Protein AF-A0A931Y822-F1 (afdb_monomer_lite)

Sequence (49 aa):
MQEKSNHSKDTLQDSAQFVKGVGPRRIEMLNKLGISTTEDLLYYFPRRY

Foldseek 3Di:
DDDDDDDDDCQQAPFCCPPVPCPPVNSVVCVVVVRGGNVSVVVDDDPPD

Structure (mmCIF, N/CA/C/O backbone):
data_AF-A0A931Y822-F1
#
_entry.id   AF-A0A931Y822-F1
#
loop_
_atom_site.group_PDB
_atom_site.id
_atom_site.type_symbol
_atom_site.label_atom_id
_atom_site.label_alt_id
_atom_site.label_comp_id
_atom_site.label_asym_id
_atom_site.label_entity_id
_atom_site.label_seq_id
_atom_site.pdbx_PDB_ins_code
_atom_site.Cartn_x
_atom_site.Cartn_y
_atom_site.Cartn_z
_atom_site.occupancy
_atom_site.B_iso_or_equiv
_atom_site.auth_seq_id
_atom_site.auth_comp_id
_atom_site.auth_asym_id
_atom_site.auth_atom_id
_atom_site.pdbx_PDB_model_num
ATOM 1 N N . MET A 1 1 ? 3.726 7.157 36.261 1.00 57.94 1 MET A N 1
ATOM 2 C CA . MET A 1 1 ? 3.425 5.747 35.938 1.00 57.94 1 MET A CA 1
ATOM 3 C C . MET A 1 1 ? 2.333 5.766 34.883 1.00 57.94 1 MET A C 1
ATOM 5 O O . MET A 1 1 ? 1.261 6.253 35.196 1.00 57.94 1 MET A O 1
ATOM 9 N N . GLN A 1 2 ? 2.623 5.379 33.639 1.00 46.31 2 GLN A N 1
ATOM 10 C CA . GLN A 1 2 ? 1.596 5.176 32.608 1.00 46.31 2 GLN A CA 1
ATOM 11 C C . GLN A 1 2 ? 1.554 3.686 32.268 1.00 46.31 2 GLN A C 1
ATOM 13 O O . GLN A 1 2 ? 2.597 3.037 32.159 1.00 46.31 2 GLN A O 1
ATOM 18 N N . GLU A 1 3 ? 0.333 3.169 32.237 1.00 50.28 3 GLU A N 1
ATOM 19 C CA . GLU A 1 3 ? -0.049 1.763 32.263 1.00 50.28 3 GLU A CA 1
ATOM 20 C C . GLU A 1 3 ? 0.220 1.039 30.938 1.00 50.28 3 GLU A C 1
ATOM 22 O O . GLU A 1 3 ? 0.233 1.625 29.857 1.00 50.28 3 GLU A O 1
ATOM 27 N N . LYS A 1 4 ? 0.457 -0.271 31.037 1.00 68.31 4 LYS A N 1
ATOM 28 C CA . LYS A 1 4 ? 0.690 -1.158 29.898 1.00 68.31 4 LYS A CA 1
ATOM 29 C C . LYS A 1 4 ? -0.605 -1.382 29.111 1.00 68.31 4 LYS A C 1
ATOM 31 O O . LYS A 1 4 ? -1.569 -1.897 29.662 1.00 68.31 4 LYS A O 1
ATOM 36 N N . SER A 1 5 ? -0.569 -1.125 27.807 1.00 43.50 5 SER A N 1
ATOM 37 C CA . SER A 1 5 ? -1.512 -1.666 26.823 1.00 43.50 5 SER A CA 1
ATOM 38 C C . SER A 1 5 ? -0.709 -2.171 25.623 1.00 43.50 5 SER A C 1
ATOM 40 O O . SER A 1 5 ? 0.153 -1.474 25.089 1.00 43.50 5 SER A O 1
ATOM 42 N N . ASN A 1 6 ? -0.906 -3.440 25.282 1.00 56.47 6 ASN A N 1
ATOM 43 C CA . ASN A 1 6 ? -0.142 -4.164 24.279 1.00 56.47 6 ASN A CA 1
ATOM 44 C C . ASN A 1 6 ? -0.422 -3.651 22.854 1.00 56.47 6 ASN A C 1
ATOM 46 O O . ASN A 1 6 ? -1.565 -3.464 22.453 1.00 56.47 6 ASN A O 1
ATOM 50 N N . HIS A 1 7 ? 0.671 -3.477 22.110 1.00 52.38 7 HIS A N 1
ATOM 51 C CA . HIS A 1 7 ? 0.828 -3.393 20.653 1.00 52.38 7 HIS A CA 1
ATOM 52 C C . HIS A 1 7 ? -0.448 -3.554 19.802 1.00 52.38 7 HIS A C 1
ATOM 54 O O . HIS A 1 7 ? -0.697 -4.610 19.233 1.00 52.38 7 HIS A O 1
ATOM 60 N N . SER A 1 8 ? -1.217 -2.483 19.642 1.00 55.75 8 SER A N 1
ATOM 61 C CA . SER A 1 8 ? -2.240 -2.395 18.597 1.00 55.75 8 SER A CA 1
ATOM 62 C C . SER A 1 8 ? -1.878 -1.201 17.730 1.00 55.75 8 SER A C 1
ATOM 64 O O . SER A 1 8 ? -2.442 -0.125 17.8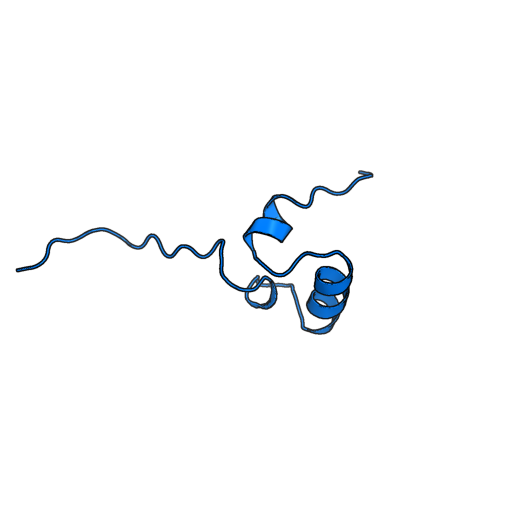66 1.00 55.75 8 SER A O 1
ATOM 66 N N . LYS A 1 9 ? -0.816 -1.338 16.928 1.00 59.09 9 LYS A N 1
ATOM 67 C CA . LYS A 1 9 ? -0.560 -0.360 15.870 1.00 59.09 9 LYS A CA 1
ATOM 68 C C . LYS A 1 9 ? -1.718 -0.484 14.891 1.00 59.09 9 LYS A C 1
ATOM 70 O O . LYS A 1 9 ? -1.925 -1.579 14.365 1.00 59.09 9 LYS A O 1
ATOM 75 N N . ASP A 1 10 ? -2.422 0.612 14.645 1.00 61.88 10 ASP A N 1
ATOM 76 C CA . ASP A 1 10 ? -3.395 0.774 13.564 1.00 61.88 10 ASP A CA 1
ATOM 77 C C . ASP A 1 10 ? -2.700 0.649 12.193 1.00 61.88 10 ASP A C 1
ATOM 79 O O . ASP A 1 10 ? -2.634 1.582 11.403 1.00 61.88 10 ASP A O 1
ATOM 83 N N . THR A 1 11 ? -2.150 -0.531 11.902 1.00 63.94 11 THR A N 1
ATOM 84 C CA . THR A 1 11 ? -1.465 -0.877 10.642 1.00 63.94 11 THR A CA 1
ATOM 85 C C . THR A 1 11 ? -2.409 -0.866 9.445 1.00 63.94 11 THR A C 1
ATOM 87 O O . THR A 1 11 ? -1.977 -0.930 8.300 1.00 63.94 11 THR A O 1
ATOM 90 N N . LEU A 1 12 ? -3.712 -0.758 9.701 1.00 68.06 12 LEU A N 1
ATOM 91 C CA . LEU A 1 12 ? -4.748 -0.646 8.687 1.00 68.06 12 LEU A CA 1
ATOM 92 C C . LEU A 1 12 ? -4.631 0.679 7.915 1.00 68.06 12 LEU A C 1
ATOM 94 O O . LEU A 1 12 ? -4.805 0.684 6.700 1.00 68.06 12 LEU A O 1
ATOM 98 N N . GLN A 1 13 ? -4.232 1.763 8.590 1.00 73.62 13 GLN A N 1
ATOM 99 C CA . GLN A 1 13 ? -4.016 3.073 7.961 1.00 73.62 13 GLN A CA 1
ATOM 100 C C . GLN A 1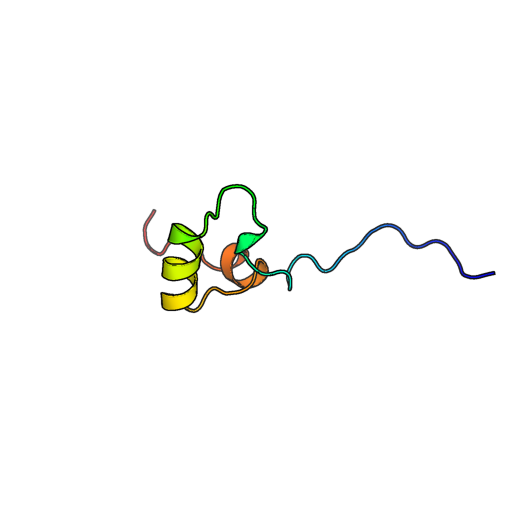 13 ? -2.629 3.211 7.319 1.00 73.62 13 GLN A C 1
ATOM 102 O O . GLN A 1 13 ? -2.372 4.173 6.593 1.00 73.62 13 GLN A O 1
ATOM 107 N N . ASP A 1 14 ? -1.721 2.258 7.557 1.00 81.81 14 ASP A N 1
ATOM 108 C CA . ASP A 1 14 ? -0.417 2.277 6.907 1.00 81.81 14 ASP A CA 1
ATOM 109 C C . ASP A 1 14 ? -0.575 2.053 5.402 1.00 81.81 14 ASP A C 1
ATOM 111 O O . ASP A 1 14 ? -1.428 1.292 4.930 1.00 81.81 14 ASP A O 1
ATOM 115 N N . SER A 1 15 ? 0.287 2.716 4.632 1.00 80.25 15 SER A N 1
ATOM 116 C CA . SER A 1 15 ? 0.277 2.600 3.178 1.00 80.25 15 SER A CA 1
ATOM 117 C C . SER A 1 15 ? 0.433 1.141 2.744 1.00 80.25 15 SER A C 1
ATOM 119 O O . SER A 1 15 ? 1.323 0.432 3.221 1.00 80.25 15 SER A O 1
ATOM 121 N N . ALA A 1 16 ? -0.375 0.710 1.771 1.00 81.75 16 ALA A N 1
ATOM 122 C CA . ALA A 1 16 ? -0.357 -0.667 1.274 1.00 81.75 16 ALA A CA 1
ATOM 123 C C . ALA A 1 16 ? 1.016 -1.111 0.719 1.00 81.75 16 ALA A C 1
ATOM 125 O O . ALA A 1 16 ? 1.241 -2.303 0.533 1.00 81.75 16 ALA A O 1
ATOM 126 N N . GLN A 1 17 ? 1.968 -0.193 0.493 1.00 80.81 17 GLN A N 1
ATOM 127 C CA . GLN A 1 17 ? 3.347 -0.514 0.091 1.00 80.81 17 GLN A CA 1
ATOM 128 C C . GLN A 1 17 ? 4.137 -1.255 1.177 1.00 80.81 17 GLN A C 1
ATOM 130 O O . GLN A 1 17 ? 5.108 -1.946 0.875 1.00 80.81 17 GLN A O 1
ATOM 135 N N . PHE A 1 18 ? 3.745 -1.098 2.444 1.00 81.75 18 PHE A N 1
ATOM 136 C CA . PHE A 1 18 ? 4.387 -1.770 3.571 1.00 81.75 18 PHE A CA 1
ATOM 137 C C . PHE A 1 18 ? 3.933 -3.231 3.703 1.00 81.75 18 PHE A C 1
ATOM 139 O O . PHE A 1 18 ? 4.547 -4.010 4.436 1.00 81.75 18 PHE A O 1
ATOM 146 N N . VAL A 1 19 ? 2.904 -3.639 2.950 1.00 82.06 19 VAL A N 1
ATOM 147 C CA . VAL A 1 19 ? 2.459 -5.029 2.880 1.00 82.06 19 VAL A CA 1
ATOM 148 C C . VAL A 1 19 ? 3.501 -5.850 2.128 1.00 82.06 19 VAL A C 1
ATOM 150 O O . VAL A 1 19 ? 3.801 -5.619 0.954 1.00 82.06 19 VAL A O 1
ATOM 153 N N . LYS A 1 20 ? 4.052 -6.860 2.804 1.00 75.00 20 LYS A N 1
ATOM 154 C CA . LYS A 1 20 ? 5.057 -7.762 2.236 1.00 75.00 20 LYS A CA 1
ATOM 155 C C . LYS A 1 20 ? 4.521 -8.415 0.958 1.00 75.00 20 LYS A C 1
ATOM 157 O O . LYS A 1 20 ? 3.603 -9.226 0.994 1.00 75.00 20 LYS A O 1
ATOM 162 N N . GLY A 1 21 ? 5.131 -8.073 -0.173 1.00 79.56 21 GLY A N 1
ATOM 163 C CA . GLY A 1 21 ? 4.719 -8.531 -1.499 1.00 79.56 21 GLY A CA 1
ATOM 164 C C . GLY A 1 21 ? 4.154 -7.417 -2.375 1.00 79.56 21 GLY A C 1
ATOM 165 O O . GLY A 1 21 ? 4.219 -7.540 -3.592 1.00 79.56 21 GLY A O 1
ATOM 166 N N . VAL A 1 22 ? 3.693 -6.300 -1.819 1.00 81.56 22 VAL A N 1
ATOM 167 C CA . VAL A 1 22 ? 3.254 -5.135 -2.593 1.00 81.56 22 VAL A CA 1
ATOM 168 C C . VAL A 1 22 ? 4.466 -4.259 -2.913 1.00 81.56 22 VAL A C 1
ATOM 170 O O . VAL A 1 22 ? 4.791 -3.305 -2.221 1.00 81.56 22 VAL A O 1
ATOM 173 N N . GLY A 1 23 ? 5.192 -4.627 -3.971 1.00 83.06 23 GLY A N 1
ATOM 174 C CA . GLY A 1 23 ? 6.296 -3.810 -4.482 1.00 83.06 23 GLY A CA 1
ATOM 175 C C . GLY A 1 23 ? 5.813 -2.503 -5.137 1.00 83.06 23 GLY A C 1
ATOM 176 O O . GLY A 1 23 ? 4.625 -2.372 -5.444 1.00 83.06 23 GLY A O 1
ATOM 177 N N . PRO A 1 24 ? 6.726 -1.571 -5.467 1.00 82.88 24 PRO A N 1
ATOM 178 C CA . PRO A 1 24 ? 6.384 -0.253 -6.019 1.00 82.88 24 PRO A CA 1
ATOM 179 C C . PRO A 1 24 ? 5.549 -0.334 -7.307 1.00 82.88 24 PRO A C 1
ATOM 181 O O . PRO A 1 24 ? 4.581 0.394 -7.475 1.00 82.88 24 PRO A O 1
ATOM 184 N N . ARG A 1 25 ? 5.817 -1.313 -8.179 1.00 84.38 25 ARG A N 1
ATOM 185 C CA . ARG A 1 25 ? 4.996 -1.537 -9.386 1.00 84.38 25 ARG A CA 1
ATOM 186 C C . ARG A 1 25 ? 3.541 -1.900 -9.074 1.00 84.38 25 ARG A C 1
ATOM 188 O O . 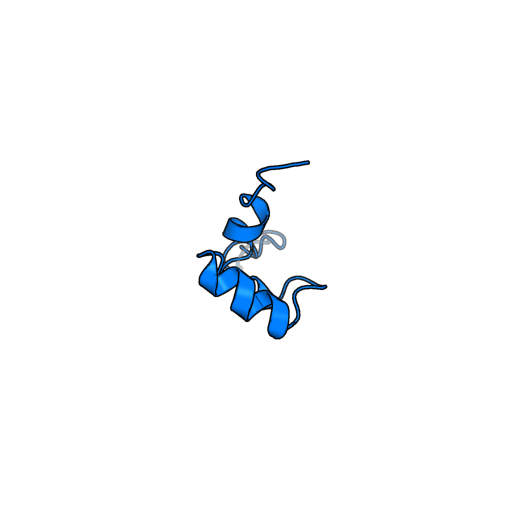ARG A 1 25 ? 2.640 -1.542 -9.825 1.00 84.38 25 ARG A O 1
ATOM 195 N N . ARG A 1 26 ? 3.307 -2.649 -7.991 1.00 84.44 26 ARG A N 1
ATOM 196 C CA . ARG A 1 26 ? 1.955 -3.023 -7.561 1.00 84.44 26 ARG A CA 1
ATOM 197 C C . ARG A 1 26 ? 1.269 -1.862 -6.856 1.00 84.44 26 ARG A C 1
ATOM 199 O O . ARG A 1 26 ? 0.083 -1.680 -7.096 1.00 84.44 26 ARG A O 1
ATOM 206 N N . ILE A 1 27 ? 1.993 -1.052 -6.077 1.00 87.25 27 ILE A N 1
ATOM 207 C CA . ILE A 1 27 ? 1.385 0.112 -5.423 1.00 87.25 27 ILE A CA 1
ATOM 208 C C . ILE A 1 27 ? 0.891 1.149 -6.428 1.00 87.25 27 ILE A C 1
ATOM 210 O O . ILE A 1 27 ? -0.188 1.693 -6.253 1.00 87.25 27 ILE A O 1
ATOM 214 N N . GLU A 1 28 ? 1.610 1.369 -7.530 1.00 88.44 28 GLU A N 1
ATOM 215 C CA . GLU A 1 28 ? 1.151 2.263 -8.600 1.00 88.44 28 GLU A CA 1
ATOM 216 C C . GLU A 1 28 ? -0.161 1.785 -9.234 1.00 88.44 28 GLU A C 1
ATOM 218 O O . GLU A 1 28 ? -1.047 2.588 -9.525 1.00 88.44 28 GLU A O 1
ATOM 223 N N . MET A 1 29 ? -0.306 0.473 -9.438 1.00 86.50 29 MET A N 1
ATOM 224 C CA . MET A 1 29 ? -1.536 -0.119 -9.962 1.00 86.50 29 MET A CA 1
ATOM 225 C C . MET A 1 29 ? -2.675 -0.070 -8.935 1.00 86.50 29 MET A C 1
ATOM 227 O O . MET A 1 29 ? -3.796 0.268 -9.299 1.00 86.50 29 MET A O 1
ATOM 231 N N . LEU A 1 30 ? -2.388 -0.359 -7.663 1.00 85.75 30 LEU A N 1
ATOM 232 C CA . LEU A 1 30 ? -3.346 -0.285 -6.557 1.00 85.75 30 LEU A CA 1
ATOM 233 C C . LEU A 1 30 ? -3.844 1.152 -6.345 1.00 85.75 30 LEU A C 1
ATOM 235 O O . LEU A 1 30 ? -5.049 1.371 -6.293 1.00 85.75 30 LEU A O 1
ATOM 239 N N . ASN A 1 31 ? -2.952 2.144 -6.383 1.00 87.50 31 ASN A N 1
ATOM 240 C CA . ASN A 1 31 ? -3.311 3.560 -6.298 1.00 87.50 31 ASN A CA 1
ATOM 241 C C . ASN A 1 31 ? -4.233 3.991 -7.450 1.00 87.50 31 ASN A C 1
ATOM 243 O O . ASN A 1 31 ? -5.179 4.741 -7.233 1.00 87.50 31 ASN A O 1
ATOM 247 N N . LYS A 1 32 ? -4.020 3.477 -8.671 1.00 87.56 32 LYS A N 1
ATOM 248 C CA . LYS A 1 32 ? -4.934 3.716 -9.808 1.00 87.56 32 LYS A CA 1
ATOM 249 C C . LYS A 1 32 ? -6.312 3.080 -9.616 1.00 87.56 32 LYS A C 1
ATOM 251 O O . LYS A 1 32 ? -7.278 3.549 -10.208 1.00 87.56 32 LYS A O 1
ATOM 256 N N . LEU A 1 33 ? -6.401 2.022 -8.813 1.00 84.69 33 LEU A N 1
ATOM 257 C CA . LEU A 1 33 ? -7.654 1.373 -8.424 1.00 84.69 33 LEU A CA 1
ATOM 258 C C . LEU A 1 33 ? -8.305 2.037 -7.195 1.00 84.69 33 LEU A C 1
ATOM 260 O O . LEU A 1 33 ? -9.383 1.605 -6.794 1.00 84.69 33 LEU A O 1
ATOM 264 N N . GLY A 1 34 ? -7.682 3.077 -6.624 1.00 86.00 34 GLY A N 1
ATOM 265 C CA . GLY A 1 34 ? -8.147 3.763 -5.415 1.00 86.00 34 GLY A CA 1
ATOM 266 C C . GLY A 1 34 ? -7.755 3.071 -4.105 1.00 86.00 34 GLY A C 1
ATOM 267 O O . GLY A 1 34 ? -8.351 3.359 -3.079 1.00 86.00 34 GLY A O 1
ATOM 268 N N . ILE A 1 35 ? -6.785 2.153 -4.138 1.00 87.50 35 ILE A N 1
ATOM 269 C CA . ILE A 1 35 ? -6.288 1.406 -2.977 1.00 87.50 35 ILE A CA 1
ATOM 270 C C . ILE A 1 35 ? -4.957 2.026 -2.558 1.00 87.50 35 ILE A C 1
ATOM 272 O O . ILE A 1 35 ? -3.945 1.834 -3.239 1.00 87.50 35 ILE A O 1
ATOM 276 N N . SER A 1 36 ? -4.945 2.754 -1.444 1.00 86.69 36 SER A N 1
ATOM 277 C CA . SER A 1 36 ? -3.732 3.418 -0.943 1.00 86.69 36 SER A CA 1
ATOM 278 C C . SER A 1 36 ? -3.322 2.929 0.442 1.00 86.69 36 SER A C 1
ATOM 280 O O . SER A 1 36 ? -2.129 2.939 0.771 1.00 86.69 36 SER A O 1
ATOM 282 N N . THR A 1 37 ? -4.284 2.451 1.227 1.00 88.75 37 THR A N 1
ATOM 283 C CA . THR A 1 37 ? -4.065 1.930 2.577 1.00 88.75 37 THR A CA 1
ATOM 284 C C . THR A 1 37 ? -4.125 0.408 2.617 1.00 88.75 37 THR A C 1
ATOM 286 O O . THR A 1 37 ? -4.646 -0.258 1.716 1.00 88.75 37 THR A O 1
ATOM 289 N N . THR A 1 38 ? -3.557 -0.163 3.674 1.00 84.25 38 THR A N 1
ATOM 290 C CA . THR A 1 38 ? -3.643 -1.601 3.944 1.00 84.25 38 THR A CA 1
ATOM 291 C C . THR A 1 38 ? -5.092 -2.030 4.189 1.00 84.25 38 THR A C 1
ATOM 293 O O . THR A 1 38 ? -5.475 -3.128 3.789 1.00 84.25 38 THR A O 1
ATOM 296 N N . GLU A 1 39 ? -5.908 -1.154 4.777 1.00 84.62 39 GLU A N 1
ATOM 297 C CA . GLU A 1 39 ? -7.350 -1.335 4.945 1.00 84.62 39 GLU A CA 1
ATOM 298 C C . GLU A 1 39 ? -8.066 -1.514 3.602 1.00 84.62 39 GLU A C 1
ATOM 300 O O . GLU A 1 39 ? -8.760 -2.513 3.404 1.00 84.62 39 GLU A O 1
ATOM 305 N N . ASP A 1 40 ? -7.824 -0.612 2.646 1.00 86.25 40 ASP A N 1
ATOM 306 C CA . ASP A 1 40 ? -8.409 -0.696 1.303 1.00 86.25 40 ASP A CA 1
ATOM 307 C C . ASP A 1 40 ? -8.058 -2.025 0.629 1.00 86.25 40 ASP A C 1
ATOM 309 O O . ASP A 1 40 ? -8.898 -2.640 -0.021 1.00 86.25 40 ASP A O 1
ATOM 313 N N . LEU A 1 41 ? -6.818 -2.497 0.800 1.00 83.69 41 LEU A N 1
ATOM 314 C CA . LEU A 1 41 ? -6.368 -3.768 0.235 1.00 83.69 41 LEU A CA 1
ATOM 315 C C . LEU A 1 41 ? -7.079 -4.966 0.880 1.00 83.69 41 LEU A C 1
ATOM 317 O O . LEU A 1 41 ? -7.363 -5.944 0.190 1.00 83.69 41 LEU A O 1
ATOM 321 N N . LEU A 1 42 ? -7.371 -4.889 2.181 1.00 83.38 42 LEU A N 1
ATOM 322 C CA . LEU A 1 42 ? -8.089 -5.926 2.922 1.00 83.38 42 LEU A CA 1
ATOM 323 C C . LEU A 1 42 ? -9.553 -6.039 2.475 1.00 83.38 42 LEU A C 1
ATOM 325 O O . LEU A 1 42 ? -10.083 -7.144 2.379 1.00 83.38 42 LEU A O 1
ATOM 329 N N . TYR A 1 43 ? -10.192 -4.901 2.192 1.00 85.62 43 TYR A N 1
ATOM 330 C CA . TYR A 1 43 ? -11.578 -4.837 1.721 1.00 85.62 43 TYR A CA 1
ATOM 331 C C . TYR A 1 43 ? -11.713 -4.923 0.194 1.00 85.62 43 TYR A C 1
ATOM 333 O O . TYR A 1 43 ? -12.825 -5.063 -0.326 1.00 85.62 43 TYR A O 1
ATOM 341 N N . TYR A 1 44 ? -10.603 -4.882 -0.548 1.00 84.12 44 TYR A N 1
ATOM 342 C CA . TYR A 1 44 ? -10.598 -5.062 -1.994 1.00 84.12 44 TYR A CA 1
ATOM 343 C C . TYR A 1 44 ? -10.678 -6.543 -2.362 1.00 84.12 44 TYR A C 1
ATOM 345 O O . TYR A 1 44 ? -9.684 -7.216 -2.645 1.00 84.12 44 TYR A O 1
ATOM 353 N N . PHE A 1 45 ? -11.905 -7.056 -2.394 1.00 78.44 45 PHE A N 1
ATOM 354 C CA . PHE A 1 45 ? -12.151 -8.410 -2.858 1.00 78.44 45 PHE A CA 1
ATOM 355 C C . PHE A 1 45 ? -12.087 -8.493 -4.386 1.00 78.44 45 PHE A C 1
ATOM 357 O O . PHE A 1 45 ? -12.606 -7.627 -5.104 1.00 78.44 45 PHE A O 1
ATOM 364 N N . PRO A 1 46 ? -11.483 -9.558 -4.921 1.00 80.56 46 PRO A N 1
ATOM 365 C CA . PRO A 1 46 ? -11.482 -9.790 -6.348 1.00 80.56 46 PRO A CA 1
ATOM 366 C C . PRO A 1 46 ? -12.905 -10.009 -6.865 1.00 80.56 46 PRO A C 1
ATOM 368 O O . PRO A 1 46 ? -13.630 -10.886 -6.410 1.00 80.56 46 PRO A O 1
ATOM 371 N N . ARG A 1 47 ? -13.291 -9.219 -7.872 1.00 74.31 47 ARG A N 1
ATOM 372 C CA . ARG A 1 47 ? -14.621 -9.283 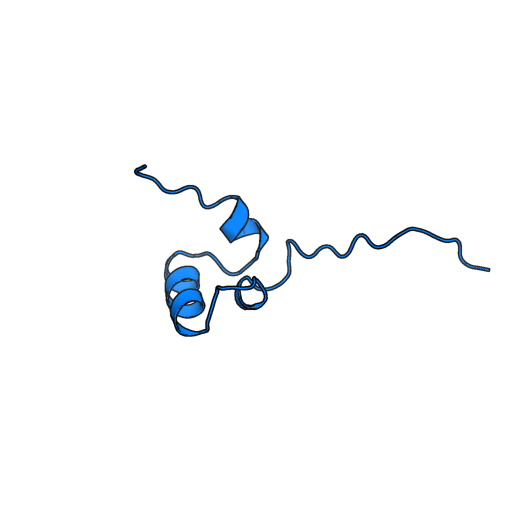-8.508 1.00 74.31 47 ARG A CA 1
ATOM 373 C C . ARG A 1 47 ? -14.892 -10.585 -9.271 1.00 74.31 47 ARG A C 1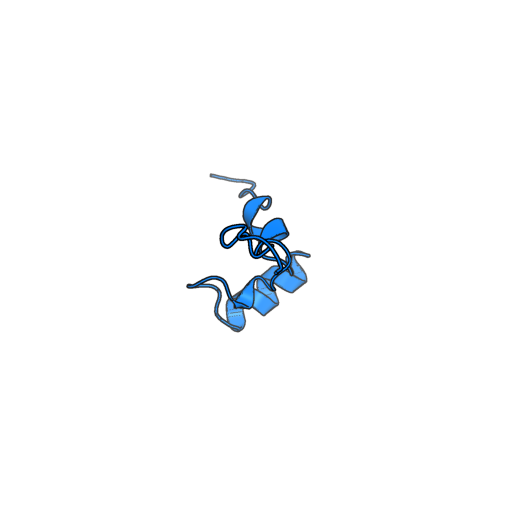
ATOM 375 O O . ARG A 1 47 ? -16.020 -10.799 -9.705 1.00 74.31 47 ARG A O 1
ATOM 382 N N . ARG A 1 48 ? -13.874 -11.415 -9.500 1.00 66.88 48 A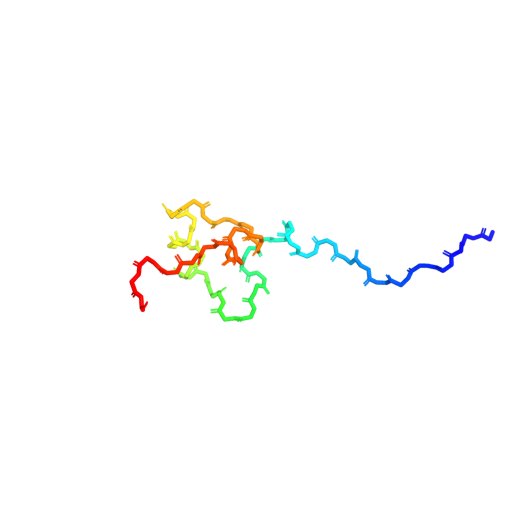RG A N 1
ATOM 383 C CA . ARG A 1 48 ? -14.006 -12.677 -10.227 1.00 66.88 48 ARG A CA 1
ATOM 384 C C . ARG A 1 48 ? -12.907 -13.655 -9.808 1.00 66.88 48 ARG A C 1
ATOM 386 O O . ARG A 1 48 ? -11.850 -13.660 -10.430 1.00 66.88 48 ARG A O 1
ATOM 393 N N . TYR A 1 49 ? -13.190 -14.451 -8.782 1.00 57.16 49 TYR A N 1
ATOM 394 C CA . TYR A 1 49 ? -12.664 -15.801 -8.554 1.00 57.16 49 TYR A CA 1
ATOM 395 C C . TYR A 1 49 ? -13.797 -16.658 -7.995 1.00 57.16 49 TYR A C 1
ATOM 397 O O . TYR A 1 49 ? -14.670 -16.071 -7.315 1.00 57.16 49 TYR A O 1
#

Radius of gyration: 14.33 Å; chains: 1; bounding box: 21×22×46 Å

pLDDT: mean 75.97, std 12.63, range [43.5, 88.75]

Secondary structure (DSSP, 8-state):
----------TTSSBGGGSTT--HHHHHHHHHTT--BHHHHHH---S--